Protein AF-A0A1Y1KTI6-F1 (afdb_monomer)

Secondary structure (DSSP, 8-state):
--------------PPP------S---------TT---TTHHHHHHHH-HHHHHHHHHHHHHH-PPPTTTT-EEEEEEEPSSTT-EEEEEEE-HHHHHHHHHHHHHHHHH----TT--SS-TT--GGG--

Nearest PDB structures (foldseek):
  6xyw-assembly1_Aj  TM=3.518E-01  e=2.049E+00  Arabidopsis thaliana
  8i7j-assembly1_T  TM=3.067E-01  e=4.875E+00  Kluyveromyces lactis NRRL Y-1140
  5knb-assembly1_G  TM=2.379E-01  e=7.773E+00  Enterococcus hirae ATCC 9790

pLDDT: mean 75.98, std 22.32, range [28.03, 96.12]

Radius of gyration: 28.64 Å; Cα contacts (8 Å, |Δi|>4): 75; chains: 1; bounding box: 47×62×96 Å

InterPro domains:
  IPR043502 DNA/RNA polymerase superfamily [SSF56672] (31-127)

Foldseek 3Di:
DDDDDDDDDDDDPPDDDPPPPDDPPPPDPQDPFVVNDHPCVVVVCCVPPVPVLVVVLVVCVVVVDDDPQQVAFDWDWDDDPDPPDTDTDTHGHPSSVVSVVVVVVVCVVVDDDDPQDQPPDPPHHPVPND

Sequence (130 aa):
MADDDGGSTDPKKSRPKRDHGGSEDDAKEKSSRADGFPADYVALVAKKDPELLTTAFDTVMREGEYPQMWKKADVVLIPKKDWGNFRAIALLSRLGKLFERVVAARIKSIWNASPNQYGFVKGRETKEAS

Structure (mmCIF, N/CA/C/O backbone):
data_AF-A0A1Y1KTI6-F1
#
_entry.id   AF-A0A1Y1KTI6-F1
#
loop_
_atom_site.group_PDB
_atom_site.id
_atom_site.type_symbol
_atom_site.label_atom_id
_atom_site.label_alt_id
_atom_site.label_comp_id
_atom_site.label_asym_id
_atom_site.label_entity_id
_atom_site.label_seq_id
_atom_site.pdbx_PDB_ins_code
_atom_site.Cartn_x
_atom_site.Cartn_y
_atom_site.Cartn_z
_atom_site.occupancy
_atom_site.B_iso_or_equiv
_atom_site.auth_seq_id
_atom_site.auth_comp_id
_atom_site.auth_asym_id
_atom_site.auth_atom_id
_atom_site.pdbx_PDB_model_num
ATOM 1 N N . MET A 1 1 ? 26.513 -37.054 -82.096 1.00 39.66 1 MET A N 1
ATOM 2 C CA . MET A 1 1 ? 27.322 -37.183 -80.874 1.00 39.66 1 MET A CA 1
ATOM 3 C C . MET A 1 1 ? 26.474 -36.674 -79.734 1.00 39.66 1 MET A C 1
ATOM 5 O O . MET A 1 1 ? 26.153 -35.494 -79.712 1.00 39.66 1 MET A O 1
ATOM 9 N N . ALA A 1 2 ? 25.998 -37.605 -78.917 1.00 41.84 2 ALA A N 1
ATOM 10 C CA . ALA A 1 2 ? 25.516 -37.316 -77.581 1.00 41.84 2 ALA A CA 1
ATOM 11 C C . ALA A 1 2 ? 26.749 -37.234 -76.683 1.00 41.84 2 ALA A C 1
ATOM 13 O O . ALA A 1 2 ? 27.608 -38.095 -76.836 1.00 41.84 2 ALA A O 1
ATOM 14 N N . ASP A 1 3 ? 26.798 -36.249 -75.795 1.00 43.78 3 ASP A N 1
ATOM 15 C CA . ASP A 1 3 ? 27.474 -36.375 -74.509 1.00 43.78 3 ASP A CA 1
ATOM 16 C C . ASP A 1 3 ? 26.628 -35.613 -73.484 1.00 43.78 3 ASP A C 1
ATOM 18 O O . ASP A 1 3 ? 26.342 -34.420 -73.613 1.00 43.78 3 ASP A O 1
ATOM 22 N N . ASP A 1 4 ? 26.140 -36.415 -72.552 1.00 43.91 4 ASP A N 1
ATOM 23 C CA . ASP A 1 4 ? 25.397 -36.129 -71.338 1.00 43.91 4 ASP A CA 1
ATOM 24 C C . ASP A 1 4 ? 26.451 -35.967 -70.234 1.00 43.91 4 ASP A C 1
ATOM 26 O O . ASP A 1 4 ? 27.350 -36.801 -70.157 1.00 43.91 4 ASP A O 1
ATOM 30 N N . ASP A 1 5 ? 26.379 -34.930 -69.399 1.00 39.88 5 ASP A N 1
ATOM 31 C CA . ASP A 1 5 ? 26.851 -35.064 -68.017 1.00 39.88 5 ASP A CA 1
ATOM 32 C C . ASP A 1 5 ? 26.160 -34.038 -67.113 1.00 39.88 5 ASP A C 1
ATOM 34 O O . ASP A 1 5 ? 26.072 -32.841 -67.407 1.00 39.88 5 ASP A O 1
ATOM 38 N N . GLY A 1 6 ? 25.575 -34.574 -66.046 1.00 36.53 6 GLY A N 1
ATOM 39 C CA . GLY A 1 6 ? 24.594 -33.939 -65.183 1.00 36.53 6 GLY A CA 1
ATOM 40 C C . GLY A 1 6 ? 25.181 -33.017 -64.116 1.00 36.53 6 GLY A C 1
ATOM 41 O O . GLY A 1 6 ? 26.384 -32.942 -63.880 1.00 36.53 6 GLY A O 1
ATOM 42 N N . GLY A 1 7 ? 24.289 -32.312 -63.415 1.00 29.05 7 GLY A N 1
ATOM 43 C CA . GLY A 1 7 ? 24.718 -31.398 -62.362 1.00 29.05 7 GLY A CA 1
ATOM 44 C C . GLY A 1 7 ? 23.612 -30.690 -61.589 1.00 29.05 7 GLY A C 1
ATOM 45 O O . GLY A 1 7 ? 23.488 -29.478 -61.680 1.00 29.05 7 GLY A O 1
ATOM 46 N N . SER A 1 8 ? 22.913 -31.450 -60.747 1.00 36.16 8 SER A N 1
ATOM 47 C CA . SER A 1 8 ? 22.290 -31.021 -59.483 1.00 36.16 8 SER A CA 1
ATOM 48 C C . SER A 1 8 ? 20.935 -30.296 -59.502 1.00 36.16 8 SER A C 1
ATOM 50 O O . SER A 1 8 ? 20.767 -29.154 -59.924 1.00 36.16 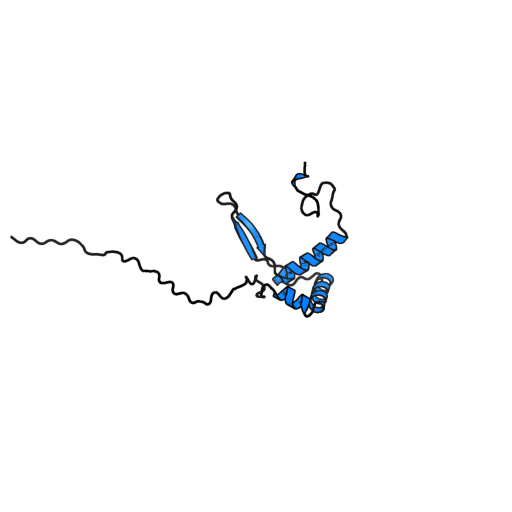8 SER A O 1
ATOM 52 N N . THR A 1 9 ? 19.980 -30.999 -58.902 1.00 36.69 9 THR A N 1
ATOM 53 C CA . THR A 1 9 ? 18.643 -30.600 -58.475 1.00 36.69 9 THR A CA 1
ATOM 54 C C . THR A 1 9 ? 18.649 -29.783 -57.173 1.00 36.69 9 THR A C 1
ATOM 56 O O . THR A 1 9 ? 19.656 -29.715 -56.470 1.00 36.69 9 THR A O 1
ATOM 59 N N . ASP A 1 10 ? 17.454 -29.254 -56.863 1.00 41.94 10 ASP A N 1
ATOM 60 C CA . ASP A 1 10 ? 16.906 -28.859 -55.548 1.00 41.94 10 ASP A CA 1
ATOM 61 C C . ASP A 1 10 ? 16.886 -27.353 -55.181 1.00 41.94 10 ASP A C 1
ATOM 63 O O . ASP A 1 10 ? 17.687 -26.552 -55.653 1.00 41.94 10 ASP A O 1
ATOM 67 N N . PRO A 1 11 ? 15.873 -26.886 -54.419 1.00 40.38 11 PRO A N 1
ATOM 68 C CA . PRO A 1 11 ? 14.551 -26.568 -54.956 1.00 40.38 11 PRO A CA 1
ATOM 69 C C . PRO A 1 11 ? 14.148 -25.114 -54.641 1.00 40.38 11 PRO A C 1
ATOM 71 O O . PRO A 1 11 ? 14.638 -24.477 -53.705 1.00 40.38 11 PRO A O 1
ATOM 74 N N . LYS A 1 12 ? 13.170 -24.577 -55.384 1.00 39.56 12 LYS A N 1
ATOM 75 C CA . LYS A 1 12 ? 12.502 -23.312 -55.037 1.00 39.56 12 LYS A CA 1
ATOM 76 C C . LYS A 1 12 ? 11.891 -23.441 -53.637 1.00 39.56 12 LYS A C 1
ATOM 78 O O . LYS A 1 12 ? 10.862 -24.088 -53.468 1.00 39.56 12 LYS A O 1
ATOM 83 N N . LYS A 1 13 ? 12.520 -22.817 -52.636 1.00 39.69 13 LYS A N 1
ATOM 84 C CA . LYS A 1 13 ? 12.036 -22.750 -51.252 1.00 39.69 13 LYS A CA 1
ATOM 85 C C . LYS A 1 13 ? 10.701 -22.002 -51.225 1.00 39.69 13 LYS A C 1
ATOM 87 O O . LYS A 1 13 ? 10.652 -20.775 -51.162 1.00 39.69 13 LYS A O 1
ATOM 92 N N . SER A 1 14 ? 9.609 -22.755 -51.304 1.00 39.19 14 SER A N 1
ATOM 93 C CA . SER A 1 14 ? 8.255 -22.288 -51.041 1.00 39.19 14 SER A CA 1
ATOM 94 C C . SER A 1 14 ? 8.209 -21.715 -49.626 1.00 39.19 14 SER A C 1
ATOM 96 O O . SER A 1 14 ? 8.367 -22.440 -48.644 1.00 39.19 14 SER A O 1
ATOM 98 N N . ARG A 1 15 ? 8.026 -20.397 -49.509 1.00 39.81 15 ARG A N 1
ATOM 99 C CA . ARG A 1 15 ? 7.689 -19.760 -48.232 1.00 39.81 15 ARG A CA 1
ATOM 100 C C . ARG A 1 15 ? 6.356 -20.347 -47.750 1.00 39.81 15 ARG A C 1
ATOM 102 O O . ARG A 1 15 ? 5.380 -20.235 -48.492 1.00 39.81 15 ARG A O 1
ATOM 109 N N . PRO A 1 16 ? 6.266 -20.927 -46.543 1.00 35.59 16 PRO A N 1
ATOM 110 C CA . PRO A 1 16 ? 4.974 -21.310 -46.003 1.00 35.59 16 PRO A CA 1
ATOM 111 C C . PRO A 1 16 ? 4.157 -20.041 -45.725 1.00 35.59 16 PRO A C 1
ATOM 113 O O . PRO A 1 16 ? 4.625 -19.114 -45.055 1.00 35.59 16 PRO A O 1
ATOM 116 N N . LYS A 1 17 ? 2.933 -19.995 -46.266 1.00 41.44 17 LYS A N 1
ATOM 117 C CA . LYS A 1 17 ? 1.891 -19.072 -45.809 1.00 41.44 17 LYS A CA 1
ATOM 118 C C . LYS A 1 17 ? 1.639 -19.383 -44.337 1.00 41.44 17 LYS A C 1
ATOM 120 O O . LYS A 1 17 ? 1.278 -20.501 -43.990 1.00 41.44 17 LYS A O 1
ATOM 125 N N . ARG A 1 18 ? 1.871 -18.398 -43.471 1.00 34.97 18 ARG A N 1
ATOM 126 C CA . ARG A 1 18 ? 1.415 -18.449 -42.084 1.00 34.97 18 ARG A CA 1
ATOM 127 C C . ARG A 1 18 ? -0.079 -18.148 -42.091 1.00 34.97 18 ARG A C 1
ATOM 129 O O . ARG A 1 18 ? -0.452 -16.986 -41.980 1.00 34.97 18 ARG A O 1
ATOM 136 N N . ASP A 1 19 ? -0.902 -19.179 -42.229 1.00 37.09 19 ASP A N 1
ATOM 137 C CA . ASP A 1 19 ? -2.282 -19.107 -41.758 1.00 37.09 19 ASP A CA 1
ATOM 138 C C . ASP A 1 19 ? -2.229 -19.054 -40.230 1.00 37.09 19 ASP A C 1
ATOM 140 O O . ASP A 1 19 ? -1.898 -20.035 -39.571 1.00 37.09 19 ASP A O 1
ATOM 144 N N . HIS A 1 20 ? -2.476 -17.875 -39.663 1.00 40.41 20 HIS A N 1
ATOM 145 C CA . HIS A 1 20 ? -2.943 -17.758 -38.282 1.00 40.41 20 HIS A CA 1
ATOM 146 C C . HIS A 1 20 ? -4.439 -17.469 -38.354 1.00 40.41 20 HIS A C 1
ATOM 148 O O . HIS A 1 20 ? -4.888 -16.354 -38.112 1.00 40.41 20 HIS A O 1
ATOM 154 N N . GLY A 1 21 ? -5.200 -18.497 -38.732 1.00 35.72 21 GLY A N 1
ATOM 155 C CA . GLY A 1 21 ? -6.559 -18.644 -38.234 1.00 35.72 21 GLY A CA 1
ATOM 156 C C . GLY A 1 21 ? -6.453 -18.989 -36.751 1.00 35.72 21 GLY A C 1
ATOM 157 O O . GLY A 1 21 ? -6.310 -20.155 -36.399 1.00 35.72 21 GLY A O 1
ATOM 158 N N . GLY A 1 22 ? -6.412 -17.957 -35.911 1.00 28.03 22 GLY A N 1
ATOM 159 C CA . GLY A 1 22 ? -6.563 -18.042 -34.465 1.00 28.03 22 GLY A CA 1
ATOM 160 C C . GLY A 1 22 ? -7.922 -17.453 -34.116 1.00 28.03 22 GLY A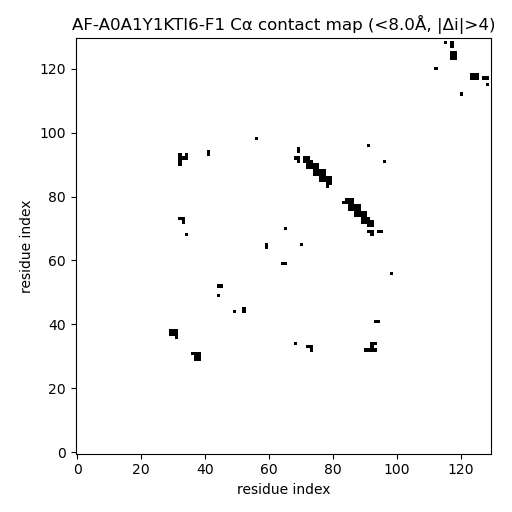 C 1
ATOM 161 O O . GLY A 1 22 ? -8.210 -16.317 -34.477 1.00 28.03 22 GLY A O 1
ATOM 162 N N . SER A 1 23 ? -8.751 -18.291 -33.513 1.00 30.97 23 SER A N 1
ATOM 163 C CA . SER A 1 23 ? -10.133 -18.093 -33.085 1.00 30.97 23 SER A CA 1
ATOM 164 C C . SER A 1 23 ? -10.389 -16.812 -32.286 1.00 30.97 23 SER A C 1
ATOM 166 O O . SER A 1 23 ? -9.553 -16.381 -31.497 1.00 30.97 23 SER A O 1
ATOM 168 N N . GLU A 1 24 ? -11.602 -16.279 -32.452 1.00 38.25 24 GLU A N 1
ATOM 169 C CA . GLU A 1 24 ? -12.230 -15.154 -31.741 1.00 38.25 24 GLU A CA 1
ATOM 170 C C . GLU A 1 24 ? -12.466 -15.411 -30.234 1.00 38.25 24 GLU A C 1
ATOM 172 O O . GLU A 1 24 ? -13.545 -15.142 -29.719 1.00 38.25 24 GLU A O 1
ATOM 177 N N . ASP A 1 25 ? -11.455 -15.881 -29.501 1.00 35.22 25 ASP A N 1
ATOM 178 C CA . ASP A 1 25 ? -11.522 -16.096 -28.049 1.00 35.22 25 ASP A CA 1
ATOM 179 C C . ASP A 1 25 ? -10.344 -15.439 -27.308 1.00 35.22 25 ASP A C 1
ATOM 181 O O . ASP A 1 25 ? -9.916 -15.900 -26.249 1.00 35.22 25 ASP A O 1
ATOM 185 N N . ASP A 1 26 ? -9.852 -14.297 -27.802 1.00 33.81 26 ASP A N 1
ATOM 186 C CA . ASP A 1 26 ? -9.041 -13.355 -27.013 1.00 33.81 26 ASP A CA 1
ATOM 187 C C . ASP A 1 26 ? -9.931 -12.648 -25.971 1.00 33.81 26 ASP A C 1
ATOM 189 O O . ASP A 1 26 ? -10.091 -11.422 -25.919 1.00 33.81 26 ASP A O 1
ATOM 193 N N . ALA A 1 27 ? -10.568 -13.451 -25.122 1.00 36.47 27 ALA A N 1
ATOM 194 C CA . ALA A 1 27 ? -11.336 -13.028 -23.977 1.00 36.47 27 ALA A CA 1
ATOM 195 C C . ALA A 1 27 ? -10.378 -12.468 -22.924 1.00 36.47 27 ALA A C 1
ATOM 197 O O . ALA A 1 27 ? -10.058 -13.116 -21.936 1.00 36.47 27 ALA A O 1
ATOM 198 N N . LYS A 1 28 ? -9.964 -11.214 -23.129 1.00 38.22 28 LYS A N 1
ATOM 199 C CA . LYS A 1 28 ? -9.798 -10.213 -22.072 1.00 38.22 28 LYS A CA 1
ATOM 200 C C . LYS A 1 28 ? -9.172 -10.781 -20.796 1.00 38.22 28 LYS A C 1
ATOM 202 O O . LYS A 1 28 ? -9.753 -10.670 -19.713 1.00 38.22 28 LYS A O 1
ATOM 207 N N . GLU A 1 29 ? -7.973 -11.341 -20.896 1.00 41.88 29 GLU A N 1
ATOM 208 C CA . GLU A 1 29 ? -7.207 -11.691 -19.710 1.00 41.88 29 GLU A CA 1
ATOM 209 C C . GLU A 1 29 ? -6.703 -10.374 -19.106 1.00 41.88 29 GLU A C 1
ATOM 211 O O . GLU A 1 29 ? -5.631 -9.858 -19.419 1.00 41.88 29 GLU A O 1
ATOM 216 N N . LYS A 1 30 ? -7.561 -9.731 -18.300 1.00 43.84 30 LYS A N 1
ATOM 217 C CA . LYS A 1 30 ? -7.221 -8.546 -17.510 1.00 43.84 30 LYS A CA 1
ATOM 218 C C . LYS A 1 30 ? -6.147 -8.959 -16.503 1.00 43.84 30 LYS A C 1
ATOM 220 O O . LYS A 1 30 ? -6.494 -9.225 -15.356 1.00 43.84 30 LYS A O 1
ATOM 225 N N . SER A 1 31 ? -4.890 -9.013 -16.953 1.00 47.16 31 SER A N 1
ATOM 226 C CA . SER A 1 31 ? -3.655 -9.307 -16.217 1.00 47.16 31 SER A CA 1
ATOM 227 C C . SER A 1 31 ? -3.917 -9.610 -14.740 1.00 47.16 31 SER A C 1
ATOM 229 O O . SER A 1 31 ? -3.930 -8.721 -13.870 1.00 47.16 31 SER A O 1
ATOM 231 N N . SER A 1 32 ? -4.243 -10.874 -14.461 1.00 52.56 32 SER A N 1
ATOM 232 C CA . SER A 1 32 ? -4.126 -11.403 -13.114 1.00 52.56 32 SER A CA 1
ATOM 233 C C . SER A 1 32 ? -2.649 -11.295 -12.765 1.00 52.56 32 SER A C 1
ATOM 235 O O . SER A 1 32 ? -1.819 -12.014 -13.312 1.00 52.56 32 SER A O 1
ATOM 237 N N . ARG A 1 33 ? -2.310 -10.339 -11.892 1.00 61.50 33 ARG A N 1
ATOM 238 C CA . ARG A 1 33 ? -1.021 -10.344 -11.181 1.00 61.50 33 ARG A CA 1
ATOM 239 C C . ARG A 1 33 ? -0.863 -11.703 -10.480 1.00 61.50 33 ARG A C 1
ATOM 241 O O . ARG A 1 33 ? -1.879 -12.384 -10.331 1.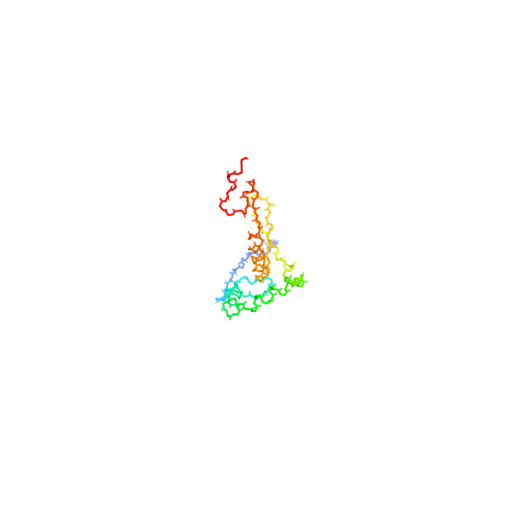00 61.50 33 ARG A O 1
ATOM 248 N N . ALA A 1 34 ? 0.340 -12.066 -10.022 1.00 61.78 34 ALA A N 1
ATOM 249 C CA . ALA A 1 34 ? 0.657 -13.357 -9.378 1.00 61.78 34 ALA A CA 1
ATOM 250 C C . ALA A 1 34 ? -0.397 -13.940 -8.405 1.00 61.78 34 ALA A C 1
ATOM 252 O O . ALA A 1 34 ? -0.427 -15.142 -8.171 1.00 61.78 34 ALA A O 1
ATOM 253 N N . ASP A 1 35 ? -1.286 -13.113 -7.863 1.00 66.50 35 ASP A N 1
ATOM 254 C CA . ASP A 1 35 ? -2.396 -13.487 -6.987 1.00 66.50 35 ASP A CA 1
ATOM 255 C C . ASP A 1 35 ? -3.561 -14.231 -7.654 1.00 66.50 35 ASP A C 1
ATOM 257 O O . ASP A 1 35 ? -4.507 -14.587 -6.957 1.00 66.50 35 ASP A O 1
ATOM 261 N N . GLY A 1 36 ? -3.593 -14.369 -8.983 1.00 71.31 36 GLY A N 1
ATOM 262 C CA . GLY A 1 36 ? -4.640 -15.118 -9.697 1.00 71.31 36 GLY A CA 1
ATOM 263 C C . GLY A 1 36 ? -6.046 -14.493 -9.673 1.00 71.31 36 GLY A C 1
ATOM 264 O O . GLY A 1 36 ? -6.960 -14.995 -10.319 1.00 71.31 36 GLY A O 1
ATOM 265 N N . PHE A 1 37 ? -6.251 -13.374 -8.972 1.00 78.19 37 PHE A N 1
ATOM 266 C CA . PHE A 1 37 ? -7.554 -12.711 -8.917 1.00 78.19 37 PHE A CA 1
ATOM 267 C C . PHE A 1 37 ? -7.838 -11.867 -10.180 1.00 78.19 37 PHE A C 1
ATOM 269 O O . PHE A 1 37 ? -6.912 -11.306 -10.781 1.00 78.19 37 PHE A O 1
ATOM 276 N N . PRO A 1 38 ? -9.113 -11.630 -10.540 1.00 80.62 38 PRO A N 1
ATOM 277 C CA . PRO A 1 38 ? -9.505 -10.628 -11.539 1.00 80.62 38 PRO A CA 1
ATOM 278 C C . PRO A 1 38 ? -9.215 -9.191 -11.091 1.00 80.62 38 PRO A C 1
ATOM 280 O O . PRO A 1 38 ? -9.313 -8.893 -9.900 1.00 80.62 38 PRO A O 1
ATOM 283 N N . ALA A 1 39 ? -8.904 -8.286 -12.032 1.00 75.62 39 ALA A N 1
ATOM 284 C CA . ALA A 1 39 ? -8.553 -6.873 -11.776 1.00 75.62 39 ALA A CA 1
ATOM 285 C C . ALA A 1 39 ? -9.439 -6.176 -10.733 1.00 75.62 39 ALA A C 1
ATOM 287 O O . ALA A 1 39 ? -8.937 -5.477 -9.852 1.00 75.62 39 ALA A O 1
ATOM 288 N N . ASP A 1 40 ? -10.737 -6.451 -10.804 1.00 84.62 40 ASP A N 1
ATOM 289 C CA . ASP A 1 40 ? -11.767 -5.751 -10.049 1.00 84.62 40 ASP A CA 1
ATOM 290 C C . ASP A 1 40 ? -12.133 -6.473 -8.735 1.00 84.62 40 ASP A C 1
ATOM 292 O O . ASP A 1 40 ? -12.983 -5.999 -7.987 1.00 84.62 40 ASP A O 1
ATOM 296 N N . TYR A 1 41 ? -11.482 -7.602 -8.417 1.00 85.94 41 TYR A N 1
ATOM 297 C CA . TYR A 1 41 ? -11.819 -8.44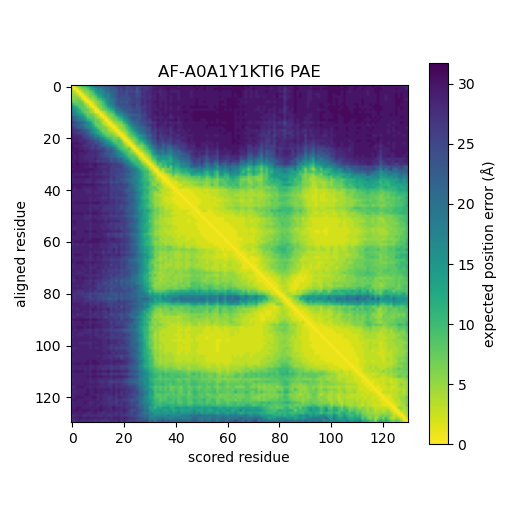9 -7.265 1.00 85.94 41 TYR A CA 1
ATOM 298 C C . TYR A 1 41 ? -11.754 -7.696 -5.935 1.00 85.94 41 TYR A C 1
ATOM 300 O O . TYR A 1 41 ? -12.691 -7.740 -5.147 1.00 85.94 41 TYR A O 1
ATOM 308 N N . VAL A 1 42 ? -10.678 -6.941 -5.704 1.00 87.50 42 VAL A N 1
ATOM 309 C CA . VAL A 1 42 ? -10.510 -6.175 -4.460 1.00 87.50 42 VAL A CA 1
ATOM 310 C C . VAL A 1 42 ? -11.598 -5.108 -4.316 1.00 87.50 42 VAL A C 1
ATOM 312 O O . VAL A 1 42 ? -12.137 -4.926 -3.229 1.00 87.50 42 VAL A O 1
ATOM 315 N N . ALA A 1 43 ? -11.963 -4.435 -5.412 1.00 88.62 43 ALA A N 1
ATOM 316 C CA . ALA A 1 43 ? -13.044 -3.452 -5.408 1.00 88.62 43 ALA A CA 1
ATOM 317 C C . ALA A 1 43 ? -14.412 -4.110 -5.161 1.00 88.62 43 ALA A C 1
ATOM 319 O O . ALA A 1 43 ? -15.252 -3.546 -4.463 1.00 88.62 43 ALA A O 1
ATOM 320 N N . LEU A 1 44 ? -14.625 -5.315 -5.697 1.00 91.56 44 LEU A N 1
ATOM 321 C CA . LEU A 1 44 ? -15.836 -6.094 -5.465 1.00 91.56 44 LEU A CA 1
ATOM 322 C C . LEU A 1 44 ? -15.974 -6.496 -3.994 1.00 91.56 44 LEU A C 1
ATOM 324 O O . LEU A 1 44 ? -17.044 -6.298 -3.423 1.00 91.56 44 LEU A O 1
ATOM 328 N N . VAL A 1 45 ? -14.907 -7.026 -3.385 1.00 91.12 45 VAL A N 1
ATOM 329 C CA . VAL A 1 45 ? -14.903 -7.394 -1.961 1.00 91.12 45 VAL A CA 1
ATOM 330 C C . VAL A 1 45 ? -15.110 -6.151 -1.106 1.00 91.12 45 VAL A C 1
ATOM 332 O O . VAL A 1 45 ? -16.022 -6.141 -0.297 1.00 91.12 45 VAL A O 1
ATOM 335 N N . ALA A 1 46 ? -14.383 -5.059 -1.360 1.00 90.12 46 ALA A N 1
ATOM 336 C CA . ALA A 1 46 ? -14.555 -3.812 -0.612 1.00 90.12 46 ALA A CA 1
ATOM 337 C C . ALA A 1 46 ? -15.988 -3.252 -0.672 1.00 90.12 46 ALA A C 1
ATOM 339 O O . ALA A 1 46 ? -16.428 -2.588 0.261 1.00 90.12 46 ALA A O 1
ATOM 340 N N . LYS A 1 47 ? -16.723 -3.508 -1.763 1.00 93.25 47 LYS A N 1
ATOM 341 C CA . LYS A 1 47 ? -18.125 -3.099 -1.900 1.00 93.25 47 LYS A CA 1
ATOM 342 C C . LYS A 1 47 ? -19.097 -4.052 -1.201 1.00 93.25 47 LYS A C 1
ATOM 344 O O . LYS A 1 47 ? -20.115 -3.594 -0.694 1.00 93.25 47 LYS A O 1
ATOM 349 N N . LYS A 1 48 ? -18.842 -5.361 -1.258 1.00 95.00 48 LYS A N 1
ATOM 350 C CA . LYS A 1 48 ? -19.749 -6.386 -0.717 1.00 95.00 48 LYS A CA 1
ATOM 351 C C . LYS A 1 48 ? -19.548 -6.627 0.774 1.00 95.00 48 LYS A C 1
ATOM 353 O O . LYS A 1 48 ? -20.525 -6.820 1.481 1.00 95.00 48 LYS A O 1
ATOM 358 N N . ASP A 1 49 ? -18.296 -6.647 1.203 1.00 94.31 49 ASP A N 1
ATOM 359 C CA . ASP A 1 49 ? -17.872 -6.980 2.555 1.00 94.31 49 ASP A CA 1
ATOM 360 C C . ASP A 1 49 ? -16.567 -6.226 2.896 1.00 94.31 49 ASP A C 1
ATOM 362 O O . ASP A 1 49 ? -15.456 -6.759 2.772 1.00 94.31 49 ASP A O 1
ATOM 366 N N . PRO A 1 50 ? -16.670 -4.934 3.257 1.00 93.50 50 PRO A N 1
ATOM 367 C CA . PRO A 1 50 ? -15.518 -4.147 3.691 1.00 93.50 50 PRO A CA 1
ATOM 368 C C . PRO A 1 50 ? -14.963 -4.602 5.049 1.00 93.50 50 PRO A C 1
ATOM 370 O O . PRO A 1 50 ? -13.784 -4.361 5.334 1.00 93.50 50 PRO A O 1
ATOM 373 N N . GLU A 1 51 ? -15.778 -5.250 5.884 1.00 95.75 51 GLU A N 1
ATOM 374 C CA . GLU A 1 51 ? -15.365 -5.718 7.209 1.00 95.75 51 GLU A CA 1
ATOM 375 C C . GLU A 1 51 ? -14.328 -6.828 7.085 1.00 95.75 51 GLU A C 1
ATOM 377 O O . GLU A 1 51 ? -13.292 -6.752 7.741 1.00 95.75 51 GLU A O 1
ATOM 382 N N . LEU A 1 52 ? -14.514 -7.763 6.148 1.00 94.25 52 LEU A N 1
ATOM 383 C CA . LEU A 1 52 ? -13.531 -8.807 5.858 1.00 94.25 52 LEU A CA 1
ATOM 384 C C . LEU A 1 52 ? -12.129 -8.243 5.584 1.00 94.25 52 LEU A C 1
ATOM 386 O O . LEU A 1 52 ? -11.139 -8.728 6.136 1.00 94.25 52 LEU A O 1
ATOM 390 N N . LEU A 1 53 ? -12.028 -7.212 4.737 1.00 93.19 53 LEU A N 1
ATOM 391 C CA . LEU A 1 53 ? -10.742 -6.571 4.437 1.00 93.19 53 LEU A CA 1
ATOM 392 C C . LEU A 1 53 ? -10.167 -5.869 5.666 1.00 93.19 53 LEU A C 1
ATOM 394 O O . LEU A 1 53 ? -8.965 -5.950 5.911 1.00 93.19 5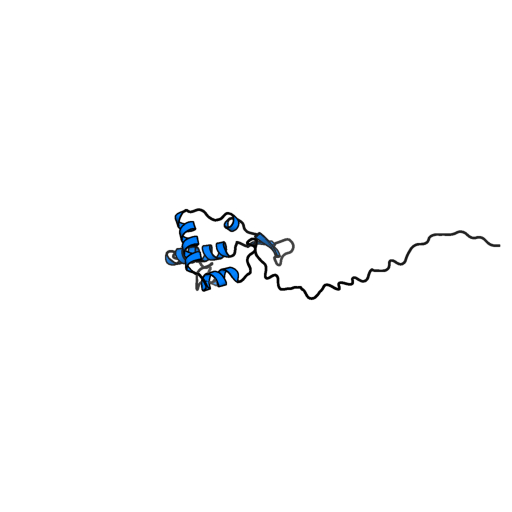3 LEU A O 1
ATOM 398 N N . THR A 1 54 ? -11.021 -5.197 6.434 1.00 94.88 54 THR A N 1
ATOM 399 C CA . THR A 1 54 ? -10.616 -4.458 7.632 1.00 94.88 54 THR A CA 1
ATOM 400 C C . THR A 1 54 ? -10.063 -5.412 8.688 1.00 94.88 54 THR A C 1
ATOM 402 O O . THR A 1 54 ? -8.924 -5.250 9.116 1.00 94.88 54 THR A O 1
ATOM 405 N N . THR A 1 55 ? -10.800 -6.474 9.024 1.00 95.69 55 THR A N 1
ATOM 406 C CA . THR A 1 55 ? -10.372 -7.501 9.983 1.00 95.69 55 THR A CA 1
ATOM 407 C C . THR A 1 55 ? -9.085 -8.192 9.542 1.00 95.69 55 THR A C 1
ATOM 409 O O . THR A 1 55 ? -8.186 -8.397 10.362 1.00 95.69 55 THR A O 1
ATOM 412 N N . ALA A 1 56 ? -8.956 -8.525 8.254 1.00 93.50 56 ALA A N 1
ATOM 413 C CA . ALA A 1 56 ? -7.736 -9.127 7.725 1.00 93.50 56 ALA A CA 1
ATOM 414 C C . ALA A 1 56 ? -6.531 -8.185 7.871 1.00 93.50 56 ALA A C 1
ATOM 416 O O . ALA A 1 56 ? -5.475 -8.593 8.353 1.00 93.50 56 ALA A O 1
ATOM 417 N N . PHE A 1 57 ? -6.681 -6.913 7.493 1.00 94.88 57 PHE A N 1
ATOM 418 C CA . PHE A 1 57 ? -5.603 -5.928 7.581 1.00 94.88 57 PHE A CA 1
ATOM 419 C C . PHE A 1 57 ? -5.225 -5.598 9.023 1.00 94.88 57 PHE A C 1
ATOM 421 O O . PHE A 1 57 ? -4.039 -5.485 9.327 1.00 94.88 57 PHE A O 1
ATOM 428 N N . ASP A 1 58 ? -6.198 -5.486 9.922 1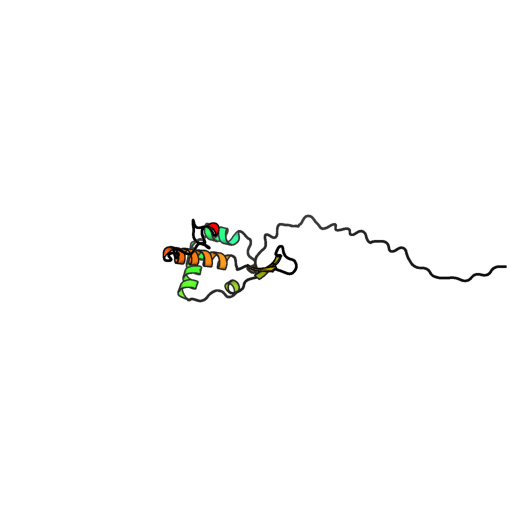.00 95.69 58 ASP A N 1
ATOM 429 C CA . ASP A 1 58 ? -5.928 -5.232 11.334 1.00 95.69 58 ASP A CA 1
ATOM 430 C C . ASP A 1 58 ? -5.243 -6.432 12.000 1.00 95.69 58 ASP A C 1
ATOM 432 O O . ASP A 1 58 ? -4.353 -6.243 12.828 1.00 95.69 58 ASP A O 1
ATOM 436 N N . THR A 1 59 ? -5.574 -7.661 11.588 1.00 95.56 59 THR A N 1
ATOM 437 C CA . THR A 1 59 ? -4.872 -8.872 12.046 1.00 95.56 59 THR A CA 1
ATOM 438 C C . THR A 1 59 ? -3.407 -8.850 11.613 1.00 95.56 59 THR A C 1
ATOM 440 O O . THR A 1 59 ? -2.528 -8.977 12.462 1.00 95.56 59 THR A O 1
ATOM 443 N N . VAL A 1 60 ? -3.134 -8.574 10.332 1.00 94.69 60 VAL A N 1
ATOM 444 C CA . VAL A 1 60 ? -1.760 -8.435 9.809 1.00 94.69 60 VAL A CA 1
ATOM 445 C C . VAL A 1 60 ? -0.987 -7.338 10.550 1.00 94.69 60 VAL A C 1
ATOM 447 O O . VAL A 1 60 ? 0.171 -7.534 10.908 1.00 94.69 60 VAL A O 1
ATOM 450 N N . MET A 1 61 ? -1.619 -6.192 10.824 1.00 93.81 61 MET A N 1
ATOM 451 C CA . MET A 1 61 ? -0.992 -5.100 11.581 1.00 93.81 61 MET A CA 1
ATOM 452 C C . MET A 1 61 ? -0.693 -5.478 13.035 1.00 93.81 61 MET A C 1
ATOM 454 O O . MET A 1 61 ? 0.335 -5.065 13.564 1.00 93.81 61 MET A O 1
ATOM 458 N N . ARG A 1 62 ? -1.590 -6.227 13.685 1.00 96.12 62 ARG A N 1
ATOM 459 C CA . ARG A 1 62 ? -1.454 -6.637 15.088 1.00 96.12 62 ARG A CA 1
ATOM 460 C C . ARG A 1 62 ? -0.392 -7.715 15.271 1.00 96.12 62 ARG A C 1
ATOM 462 O O . ARG A 1 62 ? 0.368 -7.653 16.229 1.00 96.12 62 ARG A O 1
ATOM 469 N N . GLU A 1 63 ? -0.364 -8.698 14.379 1.00 95.06 63 GLU A N 1
ATOM 470 C CA . GLU A 1 63 ? 0.563 -9.832 14.453 1.00 95.06 63 GLU A CA 1
ATOM 471 C C . GLU A 1 63 ? 1.936 -9.493 13.863 1.00 95.06 63 GLU A C 1
ATOM 473 O O . GLU A 1 63 ? 2.930 -10.127 14.199 1.00 95.06 63 GLU A O 1
ATOM 478 N N . GLY A 1 64 ? 2.014 -8.480 12.994 1.00 92.75 64 GLY A N 1
ATOM 479 C CA . GLY A 1 64 ? 3.250 -8.106 12.304 1.00 92.75 64 GLY A CA 1
ATOM 480 C C . GLY A 1 64 ? 3.661 -9.096 11.209 1.00 92.75 64 GLY A C 1
ATOM 481 O O . GLY A 1 64 ? 4.716 -8.934 10.590 1.00 92.75 64 GLY A O 1
ATOM 482 N N . GLU A 1 65 ? 2.832 -10.103 10.929 1.00 92.81 65 GLU A N 1
ATOM 483 C CA . GLU A 1 65 ? 3.100 -11.128 9.931 1.00 92.81 65 GLU A CA 1
ATOM 484 C C . GLU A 1 65 ? 2.321 -10.890 8.636 1.00 92.81 65 GLU A C 1
ATOM 486 O O . GLU A 1 65 ? 1.094 -10.912 8.581 1.00 92.81 65 GLU A O 1
ATOM 491 N N . TYR A 1 66 ? 3.065 -10.705 7.546 1.00 90.19 66 TYR A N 1
ATOM 492 C CA . TYR A 1 66 ? 2.492 -10.545 6.213 1.00 90.19 66 TYR A CA 1
ATOM 493 C C . TYR A 1 66 ? 2.298 -11.907 5.533 1.00 90.19 66 TYR A C 1
ATOM 495 O O . TYR A 1 66 ? 3.216 -12.742 5.580 1.00 90.19 66 TYR A O 1
ATOM 503 N N . PRO A 1 67 ? 1.188 -12.114 4.799 1.00 88.94 67 PRO A N 1
ATOM 504 C CA . PRO A 1 67 ? 1.013 -13.288 3.953 1.00 88.94 67 PRO A CA 1
ATOM 505 C C . PRO A 1 67 ? 2.185 -13.455 2.979 1.00 88.94 67 PRO A C 1
ATOM 507 O O . PRO A 1 67 ? 2.641 -12.483 2.374 1.00 88.94 67 PRO A O 1
ATOM 510 N N . GLN A 1 68 ? 2.656 -14.688 2.769 1.00 87.69 68 GLN A N 1
ATOM 511 C CA . GLN A 1 68 ? 3.833 -14.931 1.918 1.00 87.69 68 GLN A CA 1
ATOM 512 C C . GLN A 1 68 ? 3.679 -14.412 0.487 1.00 87.69 68 GLN A C 1
ATOM 514 O O . GLN A 1 68 ? 4.637 -13.933 -0.113 1.00 87.69 68 GLN A O 1
ATOM 519 N N . MET A 1 69 ? 2.464 -14.452 -0.053 1.00 83.75 69 MET A N 1
ATOM 520 C CA . MET A 1 69 ? 2.178 -13.924 -1.385 1.00 83.75 69 MET A CA 1
ATOM 521 C C . MET A 1 69 ? 2.370 -12.404 -1.471 1.00 83.75 69 MET A C 1
ATOM 523 O O . MET A 1 69 ? 2.722 -11.892 -2.524 1.00 83.75 69 MET A O 1
ATOM 527 N N . TRP A 1 70 ? 2.185 -11.669 -0.370 1.00 85.69 70 TRP A N 1
ATOM 528 C CA . TRP A 1 70 ? 2.388 -10.217 -0.341 1.00 85.69 70 TRP A CA 1
ATOM 529 C C . TRP A 1 70 ? 3.861 -9.835 -0.215 1.00 85.69 70 TRP A C 1
ATOM 531 O O . TRP A 1 70 ? 4.234 -8.730 -0.590 1.00 85.69 70 TRP A O 1
ATOM 541 N N . LYS A 1 71 ? 4.701 -10.754 0.274 1.00 85.56 71 LYS A N 1
ATOM 542 C CA . LYS A 1 71 ? 6.159 -10.579 0.362 1.00 85.56 71 LYS A CA 1
ATOM 543 C C . LYS A 1 71 ? 6.861 -10.775 -0.988 1.00 85.56 71 LYS A C 1
ATOM 545 O O . LYS A 1 71 ? 8.059 -10.527 -1.093 1.00 85.56 71 LYS A O 1
ATOM 550 N N . LYS A 1 72 ? 6.137 -11.237 -2.011 1.00 86.94 72 LYS A N 1
ATOM 551 C CA . LYS A 1 72 ? 6.640 -11.460 -3.371 1.00 86.94 72 LYS A CA 1
ATOM 552 C C . LYS A 1 72 ? 6.091 -10.393 -4.318 1.00 86.94 72 LYS A C 1
ATOM 554 O O . LYS A 1 72 ? 4.984 -9.892 -4.132 1.00 86.94 72 LYS A O 1
ATOM 559 N N . ALA A 1 73 ? 6.867 -10.058 -5.343 1.00 87.31 73 ALA A N 1
ATOM 560 C CA . ALA A 1 73 ? 6.451 -9.149 -6.403 1.00 87.31 73 ALA A CA 1
ATOM 561 C C . ALA A 1 73 ? 6.979 -9.635 -7.753 1.00 87.31 73 ALA A C 1
ATOM 563 O O . ALA A 1 73 ? 8.131 -10.063 -7.845 1.00 87.31 73 ALA A O 1
ATOM 564 N N . ASP A 1 74 ? 6.161 -9.507 -8.796 1.00 87.38 74 ASP A N 1
ATOM 565 C CA . ASP A 1 74 ? 6.600 -9.787 -10.162 1.00 87.38 74 ASP A CA 1
ATOM 566 C C . ASP A 1 74 ? 7.438 -8.611 -10.661 1.00 87.38 74 ASP A C 1
ATOM 568 O O . ASP A 1 74 ? 6.977 -7.467 -10.667 1.00 87.38 74 ASP A O 1
ATOM 572 N N . VAL A 1 75 ? 8.678 -8.865 -11.076 1.00 89.06 75 VAL A N 1
ATOM 573 C CA . VAL A 1 75 ? 9.559 -7.812 -11.592 1.00 89.06 75 VAL A CA 1
ATOM 574 C C . VAL A 1 75 ? 9.416 -7.725 -13.105 1.00 89.06 75 VAL A C 1
ATOM 576 O O . VAL A 1 75 ? 9.757 -8.658 -13.826 1.00 89.06 75 VAL A O 1
ATOM 579 N N . VAL A 1 76 ? 8.949 -6.574 -13.589 1.00 89.62 76 VAL A N 1
ATOM 580 C CA . VAL A 1 76 ? 8.833 -6.272 -15.021 1.00 89.62 76 VAL A CA 1
ATOM 581 C C . VAL A 1 76 ? 9.858 -5.210 -15.403 1.00 89.62 76 VAL A C 1
ATOM 583 O O . VAL A 1 76 ? 9.986 -4.185 -14.732 1.00 89.62 76 VAL A O 1
ATOM 586 N N . LEU A 1 77 ? 10.589 -5.446 -16.492 1.00 91.12 77 LEU A N 1
ATOM 587 C CA . LEU A 1 77 ? 11.582 -4.513 -17.021 1.00 91.12 77 LEU A CA 1
ATOM 588 C C . LEU A 1 77 ? 10.951 -3.606 -18.082 1.00 91.12 77 LEU A C 1
ATOM 590 O O . LEU A 1 77 ? 10.456 -4.083 -19.100 1.00 91.12 77 LEU A O 1
ATOM 594 N N . ILE A 1 78 ? 11.002 -2.292 -17.861 1.00 89.75 78 ILE A N 1
ATOM 595 C CA . ILE A 1 78 ? 10.546 -1.280 -18.820 1.00 89.75 78 ILE A CA 1
ATOM 596 C C . ILE A 1 78 ? 11.758 -0.640 -19.505 1.00 89.75 78 ILE A C 1
ATOM 598 O O . ILE A 1 78 ? 12.600 -0.067 -18.807 1.00 89.75 78 ILE A O 1
ATOM 602 N N . PRO A 1 79 ? 11.861 -0.687 -20.844 1.00 89.81 79 PRO A N 1
ATOM 603 C CA . PRO A 1 79 ? 12.946 -0.034 -21.571 1.00 89.81 79 PRO A CA 1
ATOM 604 C C . PRO A 1 79 ? 12.995 1.478 -21.303 1.00 89.81 79 PRO A C 1
ATOM 606 O O . PRO A 1 79 ? 11.964 2.156 -21.284 1.00 89.81 79 PRO A O 1
ATOM 609 N N . LYS A 1 80 ? 14.197 2.027 -21.106 1.00 89.06 80 LYS A N 1
ATOM 610 C CA . LYS A 1 80 ? 14.443 3.473 -21.194 1.00 89.06 80 LYS A CA 1
ATOM 611 C C . LYS A 1 80 ? 14.686 3.868 -22.654 1.00 89.06 80 LYS A C 1
ATOM 613 O O . LYS A 1 80 ? 14.849 3.023 -23.525 1.00 89.06 80 LYS A O 1
ATOM 618 N N . LYS A 1 81 ? 14.706 5.180 -22.908 1.00 86.19 81 LYS A N 1
ATOM 619 C CA . LYS A 1 81 ? 14.954 5.752 -24.240 1.00 86.19 81 LYS A CA 1
ATOM 620 C C . LYS A 1 81 ? 16.368 5.443 -24.760 1.00 86.19 81 LYS A C 1
ATOM 622 O O . LYS A 1 81 ? 16.557 5.340 -25.967 1.00 86.19 81 LYS A O 1
ATOM 627 N N . ASP A 1 82 ? 17.323 5.259 -23.850 1.00 85.75 82 ASP A N 1
ATOM 628 C CA . ASP A 1 82 ? 18.700 4.881 -24.166 1.00 85.75 82 ASP A CA 1
ATOM 629 C C . ASP A 1 82 ? 18.812 3.360 -24.313 1.00 85.75 82 ASP A C 1
ATOM 631 O O . ASP A 1 82 ? 18.336 2.602 -23.462 1.00 85.75 82 ASP A O 1
ATOM 635 N N . TRP A 1 83 ? 19.455 2.917 -25.391 1.00 78.56 83 TRP A N 1
ATOM 636 C CA . TRP A 1 83 ? 19.625 1.500 -25.699 1.00 78.56 83 TRP A CA 1
ATOM 637 C C . TRP A 1 83 ? 20.374 0.773 -24.573 1.00 78.56 83 TRP A C 1
ATOM 639 O O . TRP A 1 83 ? 21.373 1.267 -24.057 1.00 78.56 83 TRP A O 1
ATOM 649 N N . GLY A 1 84 ? 19.879 -0.406 -24.186 1.00 80.44 84 GLY A N 1
ATOM 650 C CA . GLY A 1 84 ? 20.485 -1.244 -23.142 1.00 80.44 84 GLY A CA 1
ATOM 651 C C . GLY A 1 84 ? 20.105 -0.885 -21.701 1.00 80.44 84 GLY A C 1
ATOM 652 O O . GLY A 1 84 ? 20.501 -1.599 -20.783 1.00 80.44 84 GLY A O 1
ATOM 653 N N . ASN A 1 85 ? 19.304 0.163 -21.478 1.00 88.50 85 ASN A N 1
ATOM 654 C CA . ASN A 1 85 ? 18.886 0.573 -20.140 1.00 88.50 85 ASN A CA 1
ATOM 655 C C . ASN A 1 85 ? 17.425 0.206 -19.850 1.00 88.50 85 ASN A C 1
ATOM 657 O O . ASN A 1 85 ? 16.524 0.531 -20.620 1.00 88.50 85 ASN A O 1
ATOM 661 N N . PHE A 1 86 ? 17.170 -0.380 -18.678 1.00 91.38 86 PHE A N 1
ATOM 662 C CA . PHE A 1 86 ? 15.827 -0.756 -18.225 1.00 91.38 86 PHE A CA 1
ATOM 663 C C . PHE A 1 86 ? 15.501 -0.145 -16.858 1.00 91.38 86 PHE A C 1
ATOM 665 O O . PHE A 1 86 ? 16.381 0.210 -16.072 1.00 91.38 86 PHE A O 1
ATOM 672 N N . ARG A 1 87 ? 14.208 0.002 -16.571 1.00 88.75 87 ARG A N 1
ATOM 673 C CA . ARG A 1 87 ? 13.661 0.295 -15.244 1.00 88.75 87 ARG A CA 1
ATOM 674 C C . ARG A 1 87 ? 12.930 -0.947 -14.759 1.00 88.75 87 ARG A C 1
ATOM 676 O O . ARG A 1 87 ? 11.947 -1.344 -15.375 1.00 88.75 87 ARG A O 1
ATOM 683 N N . ALA A 1 88 ? 13.393 -1.542 -13.668 1.00 91.56 88 ALA A N 1
ATOM 684 C CA . ALA A 1 88 ? 12.641 -2.592 -12.998 1.00 91.56 88 ALA A CA 1
ATOM 685 C C . ALA A 1 88 ? 11.445 -1.982 -12.253 1.00 91.56 88 ALA A C 1
ATOM 687 O O . ALA A 1 88 ? 11.598 -0.993 -11.534 1.00 91.56 88 ALA A O 1
ATOM 688 N N . ILE A 1 89 ? 10.261 -2.570 -12.420 1.00 90.12 89 ILE A N 1
ATOM 689 C CA . ILE A 1 89 ? 9.067 -2.268 -11.629 1.00 90.12 89 ILE A CA 1
ATOM 690 C C . ILE A 1 89 ? 8.624 -3.541 -10.923 1.00 90.12 89 ILE A C 1
ATOM 692 O O . ILE A 1 89 ? 8.401 -4.562 -11.566 1.00 90.12 89 ILE A O 1
ATOM 696 N N . ALA A 1 90 ? 8.462 -3.454 -9.604 1.00 88.88 90 ALA A N 1
ATOM 697 C CA . ALA A 1 90 ? 7.891 -4.515 -8.790 1.00 88.88 90 ALA A CA 1
ATOM 698 C C . ALA A 1 90 ? 6.358 -4.422 -8.796 1.00 88.88 90 ALA A C 1
ATOM 700 O O . ALA A 1 90 ? 5.763 -3.407 -8.414 1.00 88.88 90 ALA A O 1
ATOM 701 N N . LEU A 1 91 ? 5.700 -5.489 -9.235 1.00 87.31 91 LEU A N 1
ATOM 702 C CA . LEU A 1 91 ? 4.256 -5.616 -9.246 1.00 87.31 91 LEU A CA 1
ATOM 703 C C . LEU A 1 91 ? 3.810 -6.481 -8.068 1.00 87.31 91 LEU A C 1
ATOM 705 O O . LEU A 1 91 ? 3.833 -7.702 -8.127 1.00 87.31 91 LEU A O 1
ATOM 709 N N . LEU A 1 92 ? 3.393 -5.817 -6.993 1.00 86.00 92 LEU A N 1
ATOM 710 C CA . LEU A 1 92 ? 2.861 -6.476 -5.798 1.00 86.00 92 LEU A CA 1
ATOM 711 C C . LEU A 1 92 ? 1.511 -7.153 -6.035 1.00 86.00 92 LEU A C 1
ATOM 713 O O . LEU A 1 92 ? 0.804 -6.859 -7.004 1.00 86.00 92 LEU A O 1
ATOM 717 N N . SER A 1 93 ? 1.083 -7.947 -5.063 1.00 87.44 93 SER A N 1
ATOM 718 C CA . SER A 1 93 ? -0.294 -8.414 -5.012 1.00 87.44 93 SER A CA 1
ATOM 719 C C . SER A 1 93 ? -1.303 -7.254 -4.974 1.00 87.44 93 SER A C 1
ATOM 721 O O . SER A 1 93 ? -0.995 -6.155 -4.507 1.00 87.44 93 SER A O 1
ATOM 723 N N . ARG A 1 94 ? -2.534 -7.435 -5.466 1.00 87.50 94 ARG A N 1
ATOM 724 C CA . ARG A 1 94 ? -3.581 -6.399 -5.393 1.00 87.50 94 ARG A CA 1
ATOM 725 C C . ARG A 1 94 ? -4.003 -6.133 -3.953 1.00 87.50 94 ARG A C 1
ATOM 727 O O . ARG A 1 94 ? -4.211 -4.975 -3.599 1.00 87.50 94 ARG A O 1
ATOM 734 N N . LEU A 1 95 ? -4.090 -7.183 -3.135 1.00 88.62 95 LEU A N 1
ATOM 735 C CA . LEU A 1 95 ? -4.388 -7.059 -1.708 1.00 88.62 95 LEU A CA 1
ATOM 736 C C . LEU A 1 95 ? -3.230 -6.405 -0.946 1.00 88.62 95 LEU A C 1
ATOM 738 O O . LEU A 1 95 ? -3.468 -5.450 -0.214 1.00 88.62 95 LEU A O 1
ATOM 742 N N . GLY A 1 96 ? -1.984 -6.822 -1.190 1.00 89.56 96 GLY A N 1
ATOM 743 C CA . GLY A 1 96 ? -0.800 -6.195 -0.596 1.00 89.56 96 GLY A CA 1
ATOM 744 C C . GLY A 1 96 ? -0.659 -4.731 -1.008 1.00 89.56 96 GLY A C 1
ATOM 745 O O . GLY A 1 96 ? -0.458 -3.867 -0.162 1.00 89.56 96 GLY A O 1
ATOM 746 N N . LYS A 1 97 ? -0.904 -4.406 -2.283 1.00 89.06 97 LYS A N 1
ATOM 747 C CA . LYS A 1 97 ? -0.946 -3.014 -2.755 1.00 89.06 97 LYS A CA 1
ATOM 748 C C . LYS A 1 97 ? -2.050 -2.200 -2.077 1.00 89.06 97 LYS A C 1
ATOM 750 O O . LYS A 1 97 ? -1.857 -1.012 -1.832 1.00 89.06 97 LYS A O 1
ATOM 755 N N . LEU A 1 98 ? -3.221 -2.784 -1.810 1.00 91.31 98 LEU A N 1
ATOM 756 C CA . LEU A 1 98 ? -4.274 -2.092 -1.063 1.00 91.31 98 LEU A CA 1
ATOM 757 C C . LEU A 1 98 ? -3.838 -1.846 0.387 1.00 91.31 98 LEU A C 1
ATOM 759 O O . LEU A 1 98 ? -3.969 -0.722 0.869 1.00 91.31 98 LEU A O 1
ATOM 763 N N . PHE A 1 99 ? -3.276 -2.858 1.042 1.00 91.94 99 PHE A N 1
ATOM 764 C CA . PHE A 1 99 ? -2.760 -2.754 2.402 1.00 91.94 99 PHE A CA 1
ATOM 765 C C . PHE A 1 99 ? -1.697 -1.652 2.533 1.00 91.94 99 PHE A C 1
ATOM 767 O O . PHE A 1 99 ? -1.821 -0.773 3.383 1.00 91.94 99 PHE A O 1
ATOM 774 N N . GLU A 1 100 ? -0.717 -1.606 1.626 1.00 92.31 100 GLU A N 1
ATOM 775 C CA . GLU A 1 100 ? 0.291 -0.540 1.589 1.00 92.31 100 GLU A CA 1
ATOM 776 C C . GLU A 1 100 ? -0.329 0.852 1.459 1.00 92.31 100 GLU A C 1
ATOM 778 O O . GLU A 1 100 ? 0.161 1.803 2.062 1.00 92.31 100 GLU A O 1
ATOM 783 N N . ARG A 1 101 ? -1.425 1.001 0.702 1.00 92.94 101 ARG A N 1
ATOM 784 C CA . ARG A 1 101 ? -2.127 2.290 0.599 1.00 92.94 101 ARG A CA 1
ATOM 785 C C . ARG A 1 101 ? -2.785 2.687 1.914 1.00 92.94 101 ARG A C 1
ATOM 787 O O . ARG A 1 101 ? -2.748 3.869 2.248 1.00 92.94 101 ARG A O 1
ATOM 794 N N . VAL A 1 102 ? -3.358 1.732 2.646 1.00 93.81 102 VAL A N 1
ATOM 795 C CA . VAL A 1 102 ? -3.924 1.973 3.983 1.00 93.81 102 VAL A CA 1
ATOM 796 C C . VAL A 1 102 ? -2.820 2.412 4.944 1.00 93.81 102 VAL A C 1
ATOM 798 O O . VAL A 1 102 ? -2.946 3.454 5.586 1.00 93.81 102 VAL A O 1
ATOM 801 N N . VAL A 1 103 ? -1.703 1.683 4.986 1.00 94.00 103 VAL A N 1
ATOM 802 C CA . VAL A 1 103 ? -0.549 2.024 5.831 1.00 94.00 103 VAL A CA 1
ATOM 803 C C . VAL A 1 103 ? 0.036 3.383 5.447 1.00 94.00 103 VAL A C 1
ATOM 805 O O . VAL A 1 103 ? 0.224 4.237 6.309 1.00 94.00 103 VAL A O 1
ATOM 808 N N . ALA A 1 104 ? 0.250 3.642 4.157 1.00 93.81 104 ALA A N 1
ATOM 809 C CA . ALA A 1 104 ? 0.768 4.919 3.676 1.00 93.81 104 ALA A CA 1
ATOM 810 C C . ALA A 1 104 ? -0.160 6.091 4.028 1.00 93.81 104 ALA A C 1
ATOM 812 O O . ALA A 1 104 ? 0.327 7.175 4.341 1.00 93.81 104 ALA A O 1
ATOM 813 N N . ALA A 1 105 ? -1.482 5.897 3.993 1.00 93.38 105 ALA A N 1
ATOM 814 C CA . ALA A 1 105 ? -2.438 6.914 4.423 1.00 93.38 105 ALA A CA 1
ATOM 815 C C . ALA A 1 105 ? -2.326 7.199 5.930 1.00 93.38 105 ALA A C 1
ATOM 817 O O . ALA A 1 105 ? -2.271 8.366 6.315 1.00 93.38 105 ALA A O 1
ATOM 818 N N . ARG A 1 106 ? -2.212 6.153 6.762 1.00 94.62 106 ARG A N 1
ATOM 819 C CA . ARG A 1 106 ? -2.010 6.275 8.219 1.00 94.62 106 ARG A CA 1
ATOM 820 C C . ARG A 1 106 ? -0.672 6.945 8.567 1.00 94.62 106 ARG A C 1
ATOM 822 O O . ARG A 1 106 ? -0.615 7.781 9.460 1.00 94.62 106 ARG A O 1
ATOM 829 N N . ILE A 1 107 ? 0.405 6.641 7.840 1.00 94.12 107 ILE A N 1
ATOM 830 C CA . ILE A 1 107 ? 1.701 7.317 8.027 1.00 94.12 107 ILE A CA 1
ATOM 831 C C . ILE A 1 107 ? 1.585 8.790 7.631 1.00 94.12 107 ILE A C 1
ATOM 833 O O . ILE A 1 107 ? 2.019 9.666 8.371 1.00 94.12 107 ILE A O 1
ATOM 837 N N . LYS A 1 108 ? 0.951 9.090 6.494 1.00 91.62 108 LYS A N 1
ATOM 838 C CA . LYS A 1 108 ? 0.768 10.472 6.029 1.00 91.62 108 LYS A CA 1
ATOM 839 C C . LYS A 1 108 ? -0.044 11.340 6.985 1.00 91.62 108 LYS A C 1
ATOM 841 O O . LYS A 1 108 ? 0.168 12.544 6.979 1.00 91.62 108 LYS A O 1
ATOM 846 N N . SER A 1 109 ? -0.947 10.775 7.790 1.00 92.12 109 SER A N 1
ATOM 847 C CA . SER A 1 109 ? -1.691 11.567 8.779 1.00 92.12 109 SER A CA 1
ATOM 848 C C . SER A 1 109 ? -0.846 12.017 9.971 1.00 92.12 109 SER A C 1
ATOM 850 O O . SER A 1 109 ? -1.243 12.948 10.661 1.00 92.12 109 SER A O 1
ATOM 852 N N . ILE A 1 110 ? 0.299 11.373 10.219 1.00 94.19 110 ILE A N 1
ATOM 853 C CA . ILE A 1 110 ? 1.205 11.709 11.333 1.00 94.19 110 ILE A CA 1
ATOM 854 C C . ILE A 1 110 ? 2.559 12.253 10.864 1.00 94.19 110 ILE A C 1
ATOM 856 O O . ILE A 1 110 ? 3.369 12.699 11.672 1.00 94.19 110 ILE A O 1
ATOM 860 N N . TRP A 1 111 ? 2.826 12.192 9.563 1.00 93.50 111 TRP A N 1
ATOM 861 C CA . TRP A 1 111 ? 4.093 12.579 8.970 1.00 93.50 111 TRP A CA 1
ATOM 862 C C . TRP A 1 111 ? 4.021 13.979 8.358 1.00 93.50 111 TRP A C 1
ATOM 864 O O . TRP A 1 111 ? 3.118 14.281 7.580 1.00 93.50 111 TRP A O 1
ATOM 874 N N . ASN A 1 112 ? 5.032 14.800 8.647 1.00 90.75 112 ASN A N 1
ATOM 875 C CA . ASN A 1 112 ? 5.214 16.115 8.043 1.00 90.75 112 ASN A CA 1
ATOM 876 C C . ASN A 1 112 ? 6.419 16.106 7.100 1.00 90.75 112 ASN A C 1
ATOM 878 O O . ASN A 1 112 ? 7.509 15.664 7.465 1.00 90.75 112 ASN A O 1
ATOM 882 N N . ALA A 1 113 ? 6.225 16.632 5.892 1.00 90.00 113 ALA A N 1
ATOM 883 C CA . ALA A 1 113 ? 7.296 16.769 4.916 1.00 90.00 113 ALA A CA 1
ATOM 884 C C . ALA A 1 113 ? 8.291 17.862 5.331 1.00 90.00 113 ALA A C 1
ATOM 886 O O . ALA A 1 113 ? 7.888 18.976 5.677 1.00 90.00 113 ALA A O 1
ATOM 887 N N . SER A 1 114 ? 9.589 17.574 5.207 1.00 90.88 114 SER A N 1
ATOM 888 C CA . SER A 1 114 ? 10.648 18.583 5.353 1.00 90.88 114 SER A CA 1
ATOM 889 C C . SER A 1 114 ? 10.445 19.735 4.358 1.00 90.88 114 SER A C 1
ATOM 891 O O . SER A 1 114 ? 9.954 19.479 3.255 1.00 90.88 114 SER A O 1
ATOM 893 N N . PRO A 1 115 ? 10.835 20.985 4.676 1.00 89.06 115 PRO A N 1
ATOM 894 C CA . PR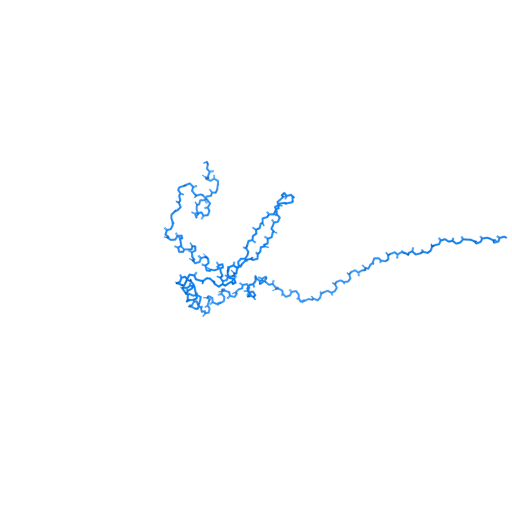O A 1 115 ? 10.776 22.105 3.733 1.00 89.06 115 PRO A CA 1
ATOM 895 C C . PRO A 1 115 ? 11.430 21.806 2.375 1.00 89.06 115 PRO A C 1
ATOM 897 O O . PRO A 1 115 ? 10.879 22.177 1.347 1.00 89.06 115 PRO A O 1
ATOM 900 N N . ASN A 1 116 ? 12.518 21.030 2.365 1.00 92.00 116 ASN A N 1
ATOM 901 C CA . ASN A 1 116 ? 13.282 20.711 1.152 1.00 92.00 116 ASN A CA 1
ATOM 902 C C . ASN A 1 116 ? 12.820 19.412 0.467 1.00 92.00 116 ASN A C 1
ATOM 904 O O . ASN A 1 116 ? 13.516 18.860 -0.385 1.00 92.00 116 ASN A O 1
ATOM 908 N N . GLN A 1 117 ? 11.668 18.867 0.865 1.00 89.88 117 GLN A N 1
ATOM 909 C CA . GLN A 1 117 ? 11.117 17.663 0.261 1.00 89.88 117 GLN A CA 1
ATOM 910 C C . GLN A 1 117 ? 10.058 18.017 -0.783 1.00 89.88 117 GLN A C 1
ATOM 912 O O . GLN A 1 117 ? 8.928 18.373 -0.445 1.00 89.88 117 GLN A O 1
ATOM 917 N N . TYR A 1 118 ? 10.429 17.866 -2.052 1.00 89.38 118 TYR A N 1
ATOM 918 C CA . TYR A 1 118 ? 9.582 18.180 -3.209 1.00 89.38 118 TYR A CA 1
ATOM 919 C C . TYR A 1 118 ? 9.020 16.929 -3.898 1.00 89.38 118 TYR A C 1
ATOM 921 O O . TYR A 1 118 ? 8.028 16.988 -4.617 1.00 89.38 118 TYR A O 1
ATOM 929 N N . GLY A 1 119 ? 9.634 15.765 -3.667 1.00 89.50 119 GLY A N 1
ATOM 930 C CA . GLY A 1 119 ? 9.161 14.485 -4.188 1.00 89.50 119 GLY A CA 1
ATOM 931 C C . GLY A 1 119 ? 8.080 13.865 -3.304 1.00 89.50 119 GLY A C 1
ATOM 932 O O . GLY A 1 119 ? 8.229 13.805 -2.084 1.00 89.50 119 GLY A O 1
ATOM 933 N N . PHE A 1 120 ? 7.020 13.342 -3.928 1.00 86.69 120 PHE A N 1
ATOM 934 C CA . PHE A 1 120 ? 5.950 12.573 -3.269 1.00 86.69 120 PHE A CA 1
ATOM 935 C C . PHE A 1 120 ? 5.171 13.329 -2.174 1.00 86.69 120 PHE A C 1
ATOM 937 O O . PHE A 1 120 ? 4.452 12.711 -1.385 1.00 86.69 120 PHE A O 1
ATOM 944 N N . VAL A 1 121 ? 5.262 14.662 -2.162 1.00 88.88 121 VAL A N 1
ATOM 945 C CA . VAL A 1 121 ? 4.496 15.557 -1.286 1.00 88.88 121 VAL A CA 1
ATOM 946 C C . VAL A 1 121 ? 3.367 16.186 -2.093 1.00 88.88 121 VAL A C 1
ATOM 948 O O . VAL A 1 121 ? 3.564 16.639 -3.217 1.00 88.88 121 VAL A O 1
ATOM 951 N N . LYS A 1 122 ? 2.154 16.198 -1.536 1.00 85.31 122 LYS A N 1
ATOM 952 C CA . LYS A 1 122 ? 1.001 16.811 -2.203 1.00 85.31 122 LYS A CA 1
ATOM 953 C C . LYS A 1 122 ? 1.243 18.317 -2.354 1.00 85.31 122 LYS A C 1
ATOM 955 O O . LYS A 1 122 ? 1.531 18.980 -1.364 1.00 85.31 122 LYS A O 1
ATOM 960 N N . GLY A 1 123 ? 1.070 18.839 -3.568 1.00 87.50 123 GLY A N 1
ATOM 961 C CA . GLY A 1 123 ? 1.178 20.274 -3.846 1.00 87.50 123 GLY A CA 1
ATOM 962 C C . GLY A 1 123 ? 2.607 20.814 -3.907 1.00 87.50 123 GLY A C 1
ATOM 963 O O . GLY A 1 123 ? 2.772 22.019 -3.793 1.00 87.50 123 GLY A O 1
ATOM 964 N N . ARG A 1 124 ? 3.616 19.946 -4.058 1.00 88.56 124 ARG A N 1
ATOM 965 C CA . ARG A 1 124 ? 5.000 20.346 -4.339 1.00 88.56 124 ARG A CA 1
ATOM 966 C C . ARG A 1 124 ? 5.483 19.675 -5.611 1.00 88.56 124 ARG A C 1
ATOM 968 O O . ARG A 1 124 ? 5.152 18.511 -5.857 1.00 88.56 124 ARG A O 1
ATOM 975 N N . GLU A 1 125 ? 6.260 20.398 -6.402 1.00 85.88 125 GLU A N 1
ATOM 976 C CA . GLU A 1 125 ? 6.792 19.904 -7.670 1.00 85.88 125 GLU A CA 1
ATOM 977 C C . GLU A 1 125 ? 8.315 19.871 -7.668 1.00 85.88 125 GLU A C 1
ATOM 979 O O . GLU A 1 125 ? 8.991 20.681 -7.046 1.00 85.88 125 GLU A O 1
ATOM 984 N N . THR A 1 126 ? 8.888 18.959 -8.452 1.00 82.38 126 THR A N 1
ATOM 985 C CA . THR A 1 126 ? 10.348 18.837 -8.585 1.00 82.38 126 THR A CA 1
ATOM 986 C C . THR A 1 126 ? 10.994 20.084 -9.195 1.00 82.38 126 THR A C 1
ATOM 988 O O . THR A 1 126 ? 12.180 20.303 -8.997 1.00 82.38 126 THR A O 1
ATOM 991 N N . LYS A 1 127 ? 10.224 20.921 -9.901 1.00 82.62 127 LYS A N 1
ATOM 992 C CA . LYS A 1 127 ? 10.697 22.206 -10.443 1.00 82.62 127 LYS A CA 1
ATOM 993 C C . LYS A 1 127 ? 11.025 23.231 -9.355 1.00 82.62 127 LYS A C 1
ATOM 995 O O . LYS A 1 127 ? 11.740 24.182 -9.628 1.00 82.62 127 LYS A O 1
ATOM 1000 N N . GLU A 1 128 ? 10.484 23.049 -8.155 1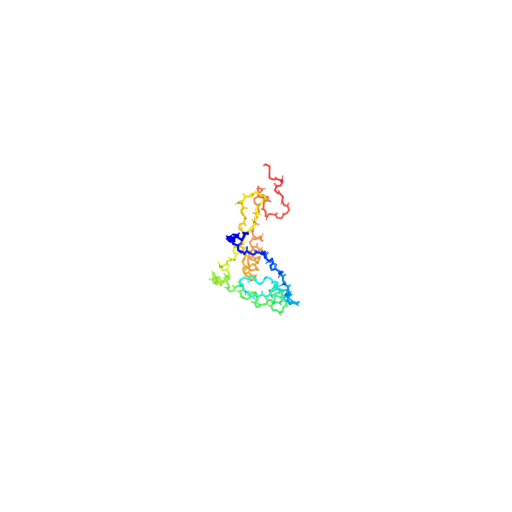.00 72.44 128 GLU A N 1
ATOM 1001 C CA . GLU A 1 128 ? 10.671 23.953 -7.017 1.00 72.44 128 GLU A CA 1
ATOM 1002 C C . GLU A 1 128 ? 11.922 23.593 -6.196 1.00 72.44 128 GLU A C 1
ATOM 1004 O O . GLU A 1 128 ? 12.316 24.351 -5.314 1.00 72.44 128 GLU A O 1
ATOM 1009 N N . ALA A 1 129 ? 12.567 22.457 -6.495 1.00 72.81 129 ALA A N 1
ATOM 1010 C CA . ALA A 1 129 ? 13.855 22.081 -5.927 1.00 72.81 129 ALA A CA 1
ATOM 1011 C C . ALA A 1 129 ? 14.966 22.854 -6.657 1.00 72.81 129 ALA A C 1
ATOM 1013 O O . ALA A 1 129 ? 15.331 22.494 -7.777 1.00 72.81 129 ALA A O 1
ATOM 1014 N N . SER A 1 130 ? 15.441 23.941 -6.040 1.00 62.97 130 SER A N 1
ATOM 1015 C CA . SER A 1 130 ? 16.494 24.831 -6.564 1.00 62.97 130 SER A CA 1
ATOM 1016 C C . SER A 1 130 ? 17.804 24.659 -5.807 1.00 62.97 130 SER A C 1
ATOM 1018 O O . SER A 1 130 ? 17.731 24.423 -4.579 1.00 62.97 130 SER A O 1
#

Mean predicted aligned error: 14.25 Å

Organism: Photinus pyralis (NCBI:txid7054)

Solvent-accessible surface area (backbone atoms only — not comparable to full-atom values): 8644 Å² total; per-residue (Å²): 135,89,83,87,84,86,84,83,86,86,76,88,81,75,75,78,81,81,80,78,89,70,76,100,70,85,71,74,78,56,70,52,51,98,71,71,47,58,77,58,46,66,60,50,40,52,71,76,45,47,61,62,56,48,55,52,52,51,47,33,66,72,71,70,55,74,61,71,69,52,78,42,57,52,74,46,76,43,78,49,95,54,88,97,41,67,44,80,42,74,46,52,24,72,66,42,51,50,50,51,50,54,51,50,52,59,48,54,75,76,55,80,79,56,95,89,52,28,75,97,37,92,96,44,49,68,86,73,68,124

=== Feature glossary ===
Feature key, reading from the visual/contextual features back to the raw sequence:

Rendered structure images. Structure images are PyMOL renders from six orthogonal camera directions. Cartoon representation draws helices as coils and strands as arrows; sticks shows the backbone as bonds; surface shows the solvent-excluded envelope. Rainbow coloring maps sequence position to hue (blue→red, N→C); chain coloring assigns a distinct color per polypeptide.

Contact-map, Ramachandran, and PAE plots. Three diagnostic plots accompany the record. The Cα contact map visualizes the tertiary structure as a 2D adjacency matrix (8 Å cutoff, sequence-local contacts suppressed). The Ramachandran plot shows the distribution of backbone (φ, ψ) torsions, with points in the α and β basins reflecting secondary structure content. The PAE plot shows AlphaFold's inter-residue confidence as a color matrix.

InterPro / GO / CATH / organism. The annotation block draws on four external resources. InterPro: which protein families and domains the sequence belongs to. GO: standardized terms for what the protein does, what process it participates in, and where in the cell it acts. CATH: which structural fold it has in the CATH hierarchy. Organism: the species of origin.

Nearest PDB structures. Structural nearest neighbors (via Foldseek easy-search vs the PDB). Reported per hit: target PDB id, E-value, and alignment TM-score. A TM-score above ~0.5 is the conventional threshold for 'same fold'.

Predicted aligned error. Predicted aligned error is AlphaFold's pairwise confidence. Unlike pLDDT (per-residue), PAE is per-residue-pair and captures whether two parts of the structure are correctly placed relative to each other. Units are ångströms of expected positional error.

Solvent-accessible surface area. SASA measures how much of the protein is reachable by solvent. It is computed by rolling a water-sized probe over the atomic surface and summing the exposed area (Å²). Per-residue SASA distinguishes core (buried, low SASA) from surface (exposed, high SASA) residues; total SASA is a whole-molecule size measure.

B-factor. Crystallographic B-factors measure how much each atom's electron density is smeared out, in Å². They rise in mobile loops and surface residues and fall in the buried interior. In AlphaFold models this column is repurposed to hold pLDDT instead.

pLDDT. For AlphaFold models, the B-factor field carries pLDDT — the model's own estimate of local accuracy on a 0–100 scale. Regions with pLDDT<50 should be treated as essentially unmodeled; they often correspond to intrinsically disordered segments.

Backbone torsions (φ/ψ). φ (phi) and ψ (psi) are the two rotatable backbo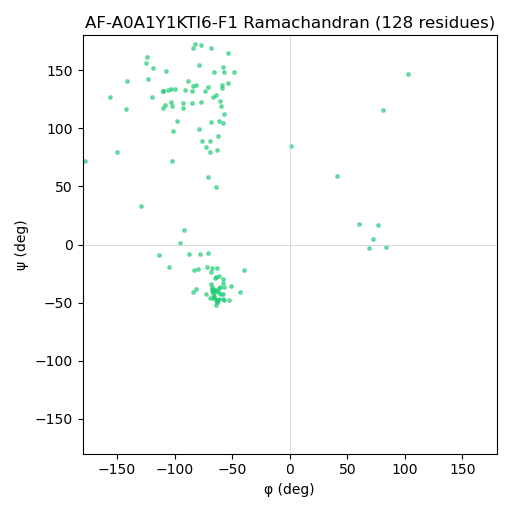ne dihedrals per residue: φ is the C(i-1)–N–Cα–C torsion, ψ is the N–Cα–C–N(i+1) torsion, both in degrees on (−180°, 180°]. α-helical residues cluster near (−60°, −45°); β-strand residues near (−120°, +130°). A Ramachandran plot is simply a scatter of (φ, ψ) for every residue.

Radius of gyration, Cα contacts, bounding box. Radius of gyration (Rg) is the root-mean-square distance of Cα atoms from their centroid — a single number for overall size and compactness. A globular domain of N residues has Rg ≈ 2.2·N^0.38 Å; an extended or disordered chain has a much larger Rg. The Cα contact count is the number of residue pairs whose Cα atoms are within 8 Å and are more than four positions apart in sequence — a standard proxy for tertiary packing density. The bounding box is the smallest axis-aligned box enclosing all Cα atoms.

Secondary structure (3-state, P-SEA). Three-state secondary structure (P-SEA) collapses the eight DSSP classes into helix (a), strand (b), and coil (c). P-SEA assigns these from Cα geometry alone — distances and angles — without requiring backbone oxygens, so it works on any Cα trace.

Secondary structure (8-state, DSSP). Secondary structure is the local, repeating backbone conformation. DSSP classifies it into eight states by reading the hydrogen-bond network: three helix types (H, G, I), two β types (E, B), two non-regular types (T, S), and unstructured coil (-).

Foldseek 3Di. The Foldseek 3Di string encodes local tertiary geometry as a 20-letter alphabet — one character per residue — derived from the relative positions of nearby Cα atoms. Unlike the amino-acid sequence, 3Di is a direct function of the 3D structure, so two proteins with the same fold have similar 3Di strings even at low sequence identity.

mmCIF coordinates. Structure coordinates are given as an mmCIF _atom_site loop: one row per atom with element, residue name, chain id, sequence number, and x/y/z position in Å. Only the four main-chain atoms per residue are included here; side chains are omitted to keep the record compact.

Sequence. This is the polypeptide sequence — one letter per residue, N-terminus first. Length ranges from a few dozen residues for small domains to over a thousand for large multi-domain proteins.